Protein AF-A0A7J8Z840-F1 (afdb_monomer_lite)

Foldseek 3Di:
DDAPDFDWDDDPNDIDTDGPDDDDPVRDDPVVD

Radius of gyration: 11.78 Å; chains: 1; bounding box: 22×8×34 Å

Secondary structure (DSSP, 8-state):
-EESSEEEEEETTEEEEEES-EE-TTT--TTT-

Organism: NCBI:txid34288

Sequence (33 aa):
MALMGGFSRIGNNEITILGNDAEKGSDIDLQEA

Structure (mmCIF, N/CA/C/O backbone):
data_AF-A0A7J8Z840-F1
#
_entry.id   AF-A0A7J8Z840-F1
#
loop_
_atom_site.group_PDB
_atom_site.id
_atom_site.type_symbol
_atom_site.label_atom_id
_atom_site.label_alt_id
_atom_site.label_comp_id
_atom_site.label_asym_id
_atom_site.label_entity_id
_atom_site.label_seq_id
_atom_site.pdbx_PDB_ins_code
_atom_site.Cartn_x
_atom_site.Cartn_y
_atom_site.Cartn_z
_atom_site.occupancy
_atom_site.B_iso_or_equiv
_atom_site.auth_seq_id
_atom_site.auth_comp_id
_atom_site.auth_asym_id
_atom_site.auth_atom_id
_atom_site.pdbx_PDB_model_num
ATOM 1 N N . MET A 1 1 ? -8.008 2.394 1.658 1.00 76.81 1 MET A N 1
ATOM 2 C CA . MET A 1 1 ? -6.864 1.667 2.230 1.00 76.81 1 MET A CA 1
ATOM 3 C C . MET A 1 1 ? -6.070 2.683 3.008 1.00 76.81 1 MET A C 1
ATOM 5 O O . MET A 1 1 ? -5.732 3.704 2.418 1.00 76.81 1 MET A O 1
ATOM 9 N N . ALA A 1 2 ? -5.871 2.455 4.298 1.00 79.25 2 ALA A N 1
ATOM 10 C CA . ALA A 1 2 ? -4.945 3.246 5.097 1.00 79.25 2 ALA A CA 1
ATOM 11 C C . ALA A 1 2 ? -3.573 2.565 5.046 1.00 79.25 2 ALA A C 1
ATOM 13 O O . ALA A 1 2 ? -3.494 1.337 5.082 1.00 79.25 2 ALA A O 1
ATOM 14 N N . LEU A 1 3 ? -2.513 3.359 4.894 1.00 81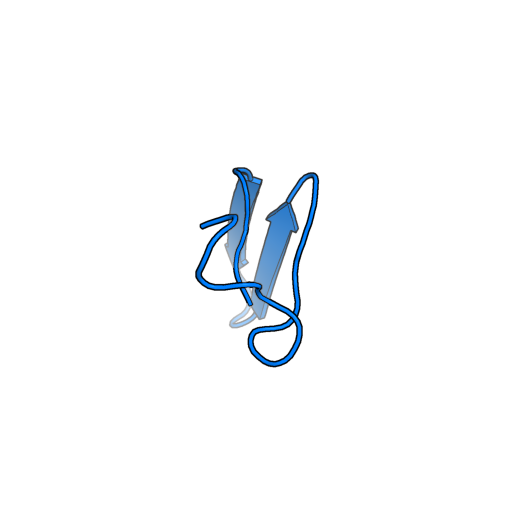.62 3 LEU A N 1
ATOM 15 C CA . LEU A 1 3 ? -1.136 2.875 4.883 1.00 81.62 3 LEU A CA 1
ATOM 16 C C . LEU A 1 3 ? -0.397 3.533 6.045 1.00 81.62 3 LEU A C 1
ATOM 18 O O . LEU A 1 3 ? -0.216 4.752 6.048 1.00 81.62 3 LEU A O 1
ATOM 22 N N . MET A 1 4 ? 0.044 2.736 7.013 1.00 81.00 4 MET A N 1
ATOM 23 C CA . MET A 1 4 ? 0.742 3.235 8.203 1.00 81.00 4 MET A CA 1
ATOM 24 C C . MET A 1 4 ? 2.242 3.367 7.925 1.00 81.00 4 MET A C 1
ATOM 26 O O . MET A 1 4 ? 3.083 2.692 8.513 1.00 81.00 4 MET A O 1
ATOM 30 N N . GLY A 1 5 ? 2.568 4.241 6.971 1.00 77.94 5 GLY A N 1
ATOM 31 C CA . GLY A 1 5 ? 3.931 4.475 6.497 1.00 77.94 5 GLY A CA 1
ATOM 32 C C . GLY A 1 5 ? 4.364 3.533 5.368 1.00 77.94 5 GLY A C 1
ATOM 33 O O . GLY A 1 5 ? 3.882 2.409 5.224 1.00 77.94 5 GLY A O 1
ATOM 34 N N . GLY A 1 6 ? 5.276 4.017 4.524 1.00 84.81 6 GLY A N 1
ATOM 35 C CA . GLY A 1 6 ? 5.752 3.277 3.362 1.00 84.81 6 GLY A CA 1
ATOM 36 C C . GLY A 1 6 ? 6.369 4.170 2.293 1.00 84.81 6 GLY A C 1
ATOM 37 O O . GLY A 1 6 ? 6.547 5.375 2.479 1.00 84.81 6 GLY A O 1
ATOM 38 N N . PHE A 1 7 ? 6.684 3.567 1.155 1.00 86.44 7 PHE A N 1
ATOM 39 C CA . PHE A 1 7 ? 7.227 4.247 -0.013 1.00 86.44 7 PHE A CA 1
ATOM 40 C C . PHE A 1 7 ? 6.436 3.859 -1.256 1.00 86.44 7 PHE A C 1
ATOM 42 O O . PHE A 1 7 ? 5.945 2.740 -1.404 1.00 86.44 7 PHE A O 1
ATOM 49 N N . SER A 1 8 ? 6.304 4.822 -2.160 1.00 91.88 8 SER A N 1
ATOM 50 C CA . SER A 1 8 ? 5.651 4.624 -3.447 1.00 91.88 8 SER A CA 1
ATOM 51 C C . SER A 1 8 ? 6.681 4.778 -4.549 1.00 91.88 8 SER A C 1
ATOM 53 O O . SER A 1 8 ? 7.436 5.751 -4.573 1.00 91.88 8 SER A O 1
ATOM 55 N N . ARG A 1 9 ? 6.706 3.819 -5.471 1.00 92.56 9 ARG A N 1
ATOM 56 C CA . ARG A 1 9 ? 7.493 3.911 -6.699 1.00 92.56 9 ARG A CA 1
ATOM 57 C C . ARG A 1 9 ? 6.550 4.170 -7.863 1.00 92.56 9 ARG A C 1
ATOM 59 O O . ARG A 1 9 ? 5.597 3.423 -8.060 1.00 92.56 9 ARG A O 1
ATOM 66 N N . ILE A 1 10 ? 6.855 5.210 -8.634 1.00 94.12 10 ILE A N 1
ATOM 67 C CA . ILE A 1 10 ? 6.143 5.565 -9.862 1.00 94.12 10 ILE A CA 1
ATOM 68 C C . ILE A 1 10 ? 7.086 5.313 -11.038 1.00 94.12 10 ILE A C 1
ATOM 70 O O . ILE A 1 10 ? 8.215 5.806 -11.046 1.00 94.12 10 ILE A O 1
ATOM 74 N N . GLY A 1 11 ? 6.638 4.546 -12.025 1.00 94.94 11 GLY A N 1
ATOM 75 C CA . GLY A 1 11 ? 7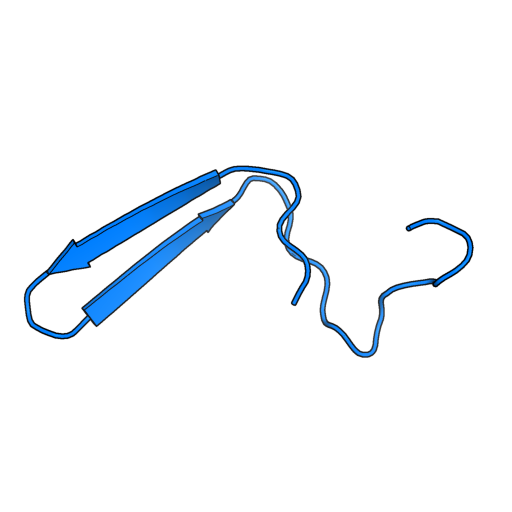.390 4.303 -13.256 1.00 94.94 11 GLY A CA 1
ATOM 76 C C . GLY A 1 11 ? 6.589 3.456 -14.235 1.00 94.94 11 GLY A C 1
ATOM 77 O O . GLY A 1 11 ? 5.725 2.707 -13.809 1.00 94.94 11 GLY A O 1
ATOM 78 N N . ASN A 1 12 ? 6.852 3.575 -15.540 1.00 94.12 12 ASN A N 1
ATOM 79 C CA . ASN A 1 12 ? 6.149 2.817 -16.590 1.00 94.12 12 ASN A CA 1
ATOM 80 C C . ASN A 1 12 ? 4.608 2.886 -16.512 1.00 94.12 12 ASN A C 1
ATOM 82 O O . ASN A 1 12 ? 3.932 1.917 -16.829 1.00 94.12 12 ASN A O 1
ATOM 86 N N . ASN A 1 13 ? 4.044 4.020 -16.079 1.00 93.94 13 ASN A N 1
ATOM 87 C CA . ASN A 1 13 ? 2.608 4.182 -15.794 1.00 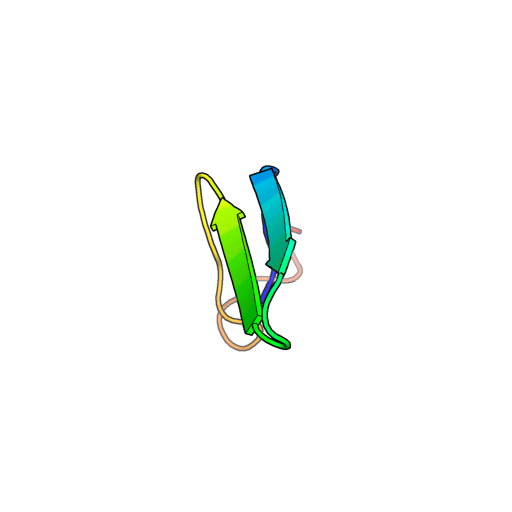93.94 13 ASN A CA 1
ATOM 88 C C . ASN A 1 13 ? 2.052 3.235 -14.710 1.00 93.94 13 ASN A C 1
ATOM 90 O O . ASN A 1 13 ? 0.839 3.128 -14.545 1.00 93.94 13 ASN A O 1
ATOM 94 N N . GLU A 1 14 ? 2.924 2.607 -13.930 1.00 94.94 14 GLU A N 1
ATOM 95 C CA . GLU A 1 14 ? 2.583 1.768 -12.792 1.00 94.94 14 GLU A CA 1
ATOM 96 C C . GLU A 1 14 ? 2.934 2.492 -11.487 1.00 94.94 14 GLU A C 1
ATOM 98 O O . GLU A 1 14 ? 3.958 3.178 -11.367 1.00 94.94 14 GLU A O 1
ATOM 103 N N . ILE A 1 15 ? 2.061 2.331 -10.492 1.00 91.50 15 ILE A N 1
ATOM 104 C CA . ILE A 1 15 ? 2.280 2.806 -9.128 1.00 91.50 15 ILE A CA 1
ATOM 105 C C . ILE A 1 15 ? 2.362 1.573 -8.240 1.00 91.50 15 ILE A C 1
ATOM 107 O O . ILE A 1 15 ? 1.381 0.852 -8.068 1.00 91.50 15 ILE A O 1
ATOM 111 N N . THR A 1 16 ? 3.539 1.333 -7.672 1.00 90.75 16 THR A N 1
ATOM 112 C CA . THR A 1 16 ? 3.737 0.284 -6.670 1.00 90.75 16 THR A CA 1
ATOM 113 C C . THR A 1 16 ? 3.826 0.932 -5.299 1.00 90.75 16 THR A C 1
ATOM 115 O O . THR A 1 16 ? 4.703 1.766 -5.063 1.00 90.75 16 THR A O 1
ATOM 118 N N . ILE A 1 17 ? 2.926 0.542 -4.399 1.00 88.88 17 ILE A N 1
ATOM 119 C CA . ILE A 1 17 ? 2.907 0.995 -3.008 1.00 88.88 17 ILE A CA 1
ATOM 120 C C . ILE A 1 17 ? 3.438 -0.144 -2.142 1.00 88.88 17 ILE A C 1
ATOM 122 O O . ILE A 1 17 ? 2.911 -1.254 -2.189 1.00 88.88 17 ILE A O 1
ATOM 126 N N . LEU A 1 18 ? 4.480 0.135 -1.363 1.00 84.94 18 LEU A N 1
ATOM 127 C CA . LEU A 1 18 ? 5.028 -0.776 -0.364 1.00 84.94 18 LEU A CA 1
ATOM 128 C C . LEU A 1 18 ? 4.851 -0.121 1.006 1.00 84.94 18 LEU A C 1
ATOM 130 O O . LEU A 1 18 ? 5.418 0.940 1.266 1.00 84.94 18 LEU A O 1
ATOM 134 N N . GLY A 1 19 ? 4.036 -0.737 1.857 1.00 85.50 19 GLY A N 1
ATOM 135 C CA . GLY A 1 19 ? 3.804 -0.316 3.238 1.00 85.50 19 GLY A CA 1
ATOM 136 C C . GLY A 1 19 ? 3.980 -1.488 4.192 1.00 85.50 19 GLY A C 1
ATOM 137 O O . G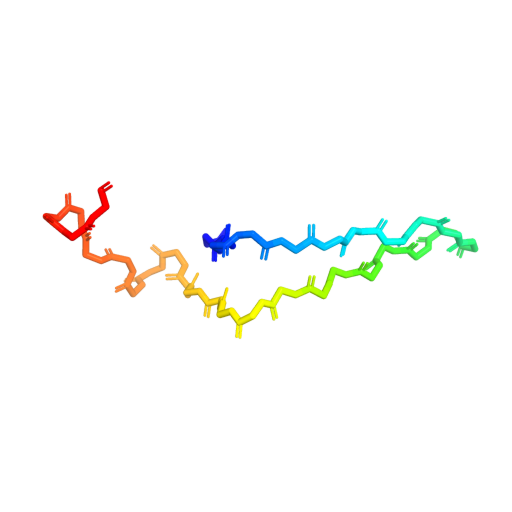LY A 1 19 ? 3.915 -2.640 3.764 1.00 85.50 19 GLY A O 1
ATOM 138 N N . ASN A 1 20 ? 4.242 -1.182 5.462 1.00 81.56 20 ASN A N 1
ATOM 139 C CA . ASN A 1 20 ? 4.432 -2.203 6.494 1.00 81.56 20 ASN A CA 1
ATOM 140 C C . ASN A 1 20 ? 3.118 -2.924 6.813 1.00 81.56 20 ASN A C 1
ATOM 142 O O . ASN A 1 20 ? 3.090 -4.146 6.867 1.00 81.56 20 ASN A O 1
ATOM 146 N N . ASP A 1 21 ? 2.036 -2.154 6.927 1.00 81.88 21 ASP A N 1
ATOM 147 C CA . ASP A 1 21 ? 0.676 -2.639 7.126 1.00 81.88 21 ASP A CA 1
ATO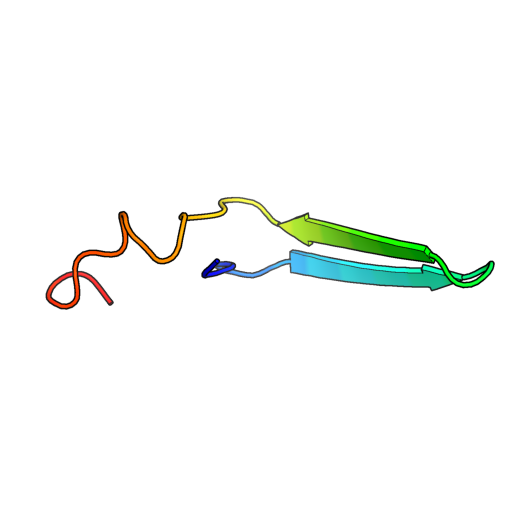M 148 C C . ASP A 1 21 ? -0.284 -1.841 6.240 1.00 81.88 21 ASP A C 1
ATOM 150 O O . ASP A 1 21 ? -0.095 -0.641 5.996 1.00 81.88 21 ASP A O 1
ATOM 154 N N . ALA A 1 22 ? -1.306 -2.526 5.732 1.00 85.31 22 ALA A N 1
ATOM 155 C CA . ALA A 1 22 ? -2.339 -1.939 4.894 1.00 85.31 22 ALA A CA 1
ATOM 156 C C . ALA A 1 22 ? -3.709 -2.415 5.369 1.00 85.31 22 ALA A C 1
ATOM 158 O O . ALA A 1 22 ? -4.021 -3.604 5.300 1.00 85.31 22 ALA A O 1
ATOM 159 N N . GLU A 1 23 ? -4.541 -1.474 5.800 1.00 87.44 23 GLU A N 1
ATOM 160 C CA . GLU A 1 23 ? -5.900 -1.770 6.233 1.00 87.44 23 GLU A CA 1
ATOM 161 C C . GLU A 1 23 ? -6.894 -1.394 5.137 1.00 87.44 23 GLU A C 1
ATOM 163 O O . GLU A 1 23 ? -6.829 -0.312 4.530 1.00 87.44 23 GLU A O 1
ATOM 168 N N . LYS A 1 24 ? -7.822 -2.303 4.834 1.00 86.19 24 LYS A N 1
ATOM 169 C CA . LYS A 1 24 ? -8.909 -2.014 3.898 1.00 86.19 24 LYS A CA 1
ATOM 170 C C . LYS A 1 24 ? -9.796 -0.935 4.487 1.00 86.19 24 LYS A C 1
ATOM 172 O O . LYS A 1 24 ? -10.150 -0.984 5.646 1.00 86.19 24 LYS A O 1
ATOM 177 N N . GLY A 1 25 ? -10.239 -0.001 3.645 1.00 83.94 25 GLY A N 1
ATOM 178 C CA . GLY A 1 25 ? -11.073 1.116 4.105 1.00 83.94 25 GLY A CA 1
ATOM 179 C C . GLY A 1 25 ? -12.400 0.695 4.745 1.00 83.94 25 GLY A C 1
ATOM 180 O O . GLY A 1 25 ? -12.938 1.449 5.537 1.00 83.94 25 GLY A O 1
ATOM 181 N N . SER A 1 26 ? -12.910 -0.490 4.397 1.00 88.25 26 SER A N 1
ATOM 182 C CA . SER A 1 26 ? -14.095 -1.091 5.018 1.00 88.25 26 SER A CA 1
ATOM 183 C C . SER A 1 26 ? -13.839 -1.648 6.413 1.00 88.25 26 SER A C 1
ATOM 185 O O . SER A 1 26 ? -14.788 -1.809 7.169 1.00 88.25 26 SER A O 1
ATOM 187 N N . ASP A 1 27 ? -12.584 -1.977 6.702 1.00 87.69 27 ASP A N 1
ATOM 188 C CA . ASP A 1 27 ? -12.174 -2.698 7.900 1.00 87.69 27 ASP A CA 1
ATOM 189 C C . ASP A 1 27 ? -11.563 -1.732 8.931 1.00 87.69 27 ASP A C 1
ATOM 191 O O . ASP A 1 27 ? -11.463 -2.109 10.090 1.00 87.69 27 ASP A O 1
ATOM 195 N N . ILE A 1 28 ? -11.257 -0.483 8.524 1.00 87.75 28 ILE A N 1
ATOM 196 C CA . ILE A 1 28 ? -10.794 0.600 9.406 1.00 87.75 28 ILE A CA 1
ATOM 197 C C . ILE A 1 28 ? -11.826 0.838 10.506 1.00 87.75 28 ILE A C 1
ATOM 199 O O . ILE A 1 28 ? -12.929 1.335 10.246 1.00 87.75 28 ILE A O 1
ATOM 203 N N . ASP A 1 29 ? -11.425 0.564 11.743 1.00 87.56 29 ASP A N 1
ATOM 204 C CA . ASP A 1 29 ? -12.132 1.054 12.917 1.00 87.56 29 ASP A CA 1
ATOM 205 C C . ASP A 1 29 ? -11.813 2.542 13.121 1.00 87.56 29 ASP A C 1
ATOM 207 O O . ASP A 1 29 ? -10.679 2.935 13.385 1.00 87.56 29 ASP A O 1
ATOM 211 N N . LEU A 1 30 ? -12.839 3.388 13.018 1.00 82.88 30 LEU A N 1
ATOM 212 C CA . LEU A 1 30 ? -12.720 4.835 13.218 1.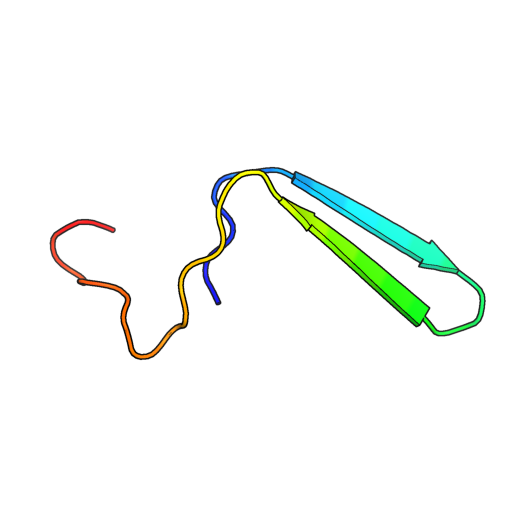00 82.88 30 LEU A CA 1
ATOM 213 C C . LEU A 1 30 ? -12.353 5.226 14.657 1.00 82.88 30 LEU A C 1
ATOM 215 O O . LEU A 1 30 ? -12.061 6.393 14.898 1.00 82.88 30 LEU A O 1
ATOM 219 N N . GLN A 1 31 ? -12.427 4.297 15.611 1.00 86.38 31 GLN A N 1
ATOM 220 C CA . GLN A 1 31 ? -11.983 4.523 16.987 1.00 86.38 31 GLN A CA 1
ATOM 221 C C . GLN A 1 31 ? -10.489 4.235 17.185 1.00 86.38 31 GLN A C 1
ATOM 223 O O . GLN A 1 31 ? -9.902 4.760 18.129 1.00 86.38 31 GLN A O 1
ATOM 228 N N . GLU A 1 32 ? -9.892 3.417 16.313 1.00 76.19 32 GLU A N 1
ATOM 229 C CA . GLU A 1 32 ? -8.460 3.079 16.317 1.00 76.19 32 GLU A CA 1
ATOM 230 C C . GLU A 1 32 ? -7.635 4.034 15.428 1.00 76.19 32 GLU A C 1
ATOM 232 O O . GLU A 1 32 ? -6.416 4.118 15.583 1.00 76.19 32 GLU A O 1
ATOM 237 N N . ALA A 1 33 ? -8.295 4.750 14.505 1.00 74.50 33 ALA A N 1
ATOM 238 C CA . ALA A 1 33 ? -7.702 5.730 13.587 1.00 74.50 33 ALA A CA 1
ATOM 239 C C . ALA A 1 33 ? -7.517 7.124 14.215 1.00 74.50 33 ALA A C 1
ATOM 241 O O . ALA A 1 33 ? -6.442 7.728 13.984 1.00 74.50 33 ALA A O 1
#

pLDDT: mean 86.17, std 5.59, range [74.5, 94.94]